Protein AF-A0A5B8VWM0-F1 (afdb_monomer_lite)

Radius of gyration: 17.55 Å; chains: 1; bounding box: 45×21×52 Å

Foldseek 3Di:
DVVLLVVLVVLVVVQVVCLPPPDNPPVSLVVSVCSLVVLVVVLVVVLCVLVVVCVVVVNPLVPPPLSVVLVVLSVVLSVLCNVQVVVLSVVVVVCVVPPVDRDDPVNVVSVVSSVVSSVSNVVSVVVNVD

Sequence (130 aa):
MAGITLADYFAHATLWRTLGQAEQPAALLNFMARFPRIAGIGAAVLICTGFGMMFLTHGVFGEQLWFRIKFGLVILLILNALVEGRRQSGKLHKLLAASGTFFTAEMEMIKSRLNRFHLVQLLLFLLIIF

Structure (mmCIF, N/CA/C/O backbone):
data_AF-A0A5B8VWM0-F1
#
_entry.id   AF-A0A5B8VWM0-F1
#
loop_
_atom_site.group_PDB
_atom_site.id
_atom_site.type_symbol
_atom_site.label_atom_id
_atom_site.label_alt_id
_atom_site.label_comp_id
_atom_site.label_asym_id
_atom_site.label_entity_id
_atom_site.label_seq_id
_atom_site.pdbx_PDB_ins_code
_atom_site.Cartn_x
_atom_site.Cartn_y
_atom_site.Cartn_z
_atom_site.occupancy
_atom_site.B_iso_or_equiv
_atom_site.auth_seq_id
_atom_site.auth_comp_id
_atom_site.auth_asym_id
_atom_site.auth_atom_id
_atom_site.pdbx_PDB_model_num
ATOM 1 N N . MET A 1 1 ? 6.991 -5.343 -1.344 1.00 71.06 1 MET A N 1
ATOM 2 C CA . MET A 1 1 ? 5.574 -4.928 -1.484 1.00 71.06 1 MET A CA 1
ATOM 3 C C . MET A 1 1 ? 4.617 -6.101 -1.307 1.00 71.06 1 MET A C 1
ATOM 5 O O . MET A 1 1 ? 3.857 -6.044 -0.357 1.00 71.06 1 MET A O 1
ATOM 9 N N . ALA A 1 2 ? 4.703 -7.184 -2.094 1.00 73.88 2 ALA A N 1
ATOM 10 C CA . ALA A 1 2 ? 3.792 -8.340 -1.974 1.00 73.88 2 ALA A CA 1
ATOM 11 C C . ALA A 1 2 ? 3.673 -8.930 -0.554 1.00 73.88 2 ALA A C 1
ATOM 13 O O . ALA A 1 2 ? 2.569 -9.110 -0.049 1.00 73.88 2 ALA A O 1
ATOM 14 N N . GLY A 1 3 ? 4.801 -9.147 0.134 1.00 76.12 3 GLY A N 1
ATOM 15 C CA . GLY A 1 3 ? 4.789 -9.651 1.515 1.00 76.12 3 GLY A CA 1
ATOM 16 C C . GLY A 1 3 ? 4.107 -8.713 2.521 1.00 76.12 3 GLY A C 1
ATOM 17 O O . GLY A 1 3 ? 3.469 -9.182 3.455 1.00 76.12 3 GLY A O 1
ATOM 18 N N . ILE A 1 4 ? 4.173 -7.394 2.302 1.00 80.31 4 ILE A N 1
ATOM 19 C CA . ILE A 1 4 ? 3.501 -6.402 3.161 1.00 80.31 4 ILE A CA 1
ATOM 20 C C . ILE A 1 4 ? 1.992 -6.450 2.926 1.00 80.31 4 ILE A C 1
ATOM 22 O O . ILE A 1 4 ? 1.235 -6.380 3.882 1.00 80.31 4 ILE A O 1
ATOM 26 N N . THR A 1 5 ? 1.556 -6.628 1.678 1.00 77.94 5 THR A N 1
ATOM 27 C CA . THR A 1 5 ? 0.137 -6.788 1.342 1.00 77.94 5 THR A CA 1
ATOM 28 C C . THR A 1 5 ? -0.465 -8.035 1.983 1.00 77.94 5 THR A C 1
ATOM 30 O O . THR A 1 5 ? 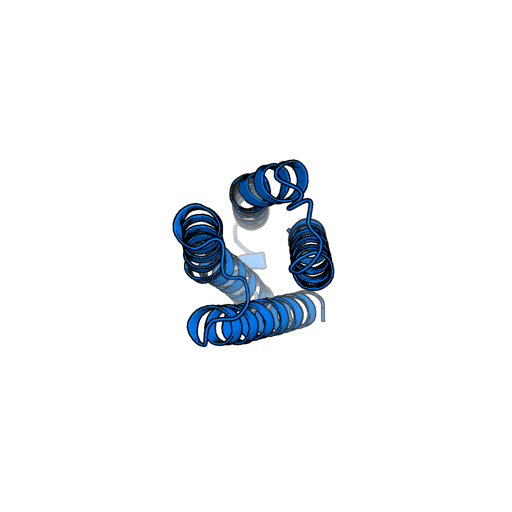-1.572 -7.991 2.505 1.00 77.94 5 THR A O 1
ATOM 33 N N . LEU A 1 6 ? 0.272 -9.150 1.973 1.00 77.25 6 LEU A N 1
ATOM 34 C CA . LEU A 1 6 ? -0.158 -10.375 2.646 1.00 77.25 6 LEU A CA 1
ATOM 35 C C . LEU A 1 6 ? -0.211 -10.186 4.166 1.00 77.25 6 LEU A C 1
ATOM 37 O O . LEU A 1 6 ? -1.192 -10.577 4.793 1.00 77.25 6 LEU A O 1
ATOM 41 N N . ALA A 1 7 ? 0.804 -9.552 4.758 1.00 79.88 7 ALA A N 1
ATOM 42 C CA . ALA A 1 7 ? 0.810 -9.247 6.187 1.00 79.88 7 ALA A CA 1
ATOM 43 C C . ALA A 1 7 ? -0.367 -8.340 6.592 1.00 79.88 7 ALA A C 1
ATOM 45 O O . ALA A 1 7 ? -1.012 -8.596 7.608 1.00 79.88 7 ALA A O 1
ATOM 46 N N . ASP A 1 8 ? -0.680 -7.329 5.777 1.00 78.25 8 ASP A N 1
ATOM 47 C CA . ASP A 1 8 ? -1.812 -6.420 5.982 1.00 78.25 8 ASP A CA 1
ATOM 48 C C . ASP A 1 8 ? -3.158 -7.158 5.887 1.00 78.25 8 ASP A C 1
ATOM 50 O O . ASP A 1 8 ? -4.019 -7.005 6.757 1.00 78.25 8 ASP A O 1
ATOM 54 N N . TYR A 1 9 ? -3.300 -8.067 4.915 1.00 79.75 9 TYR A N 1
ATOM 55 C CA . TYR A 1 9 ? -4.473 -8.934 4.788 1.00 79.75 9 TYR A CA 1
ATOM 56 C C . TYR A 1 9 ? -4.692 -9.795 6.035 1.00 79.75 9 TYR A C 1
ATOM 58 O O . TYR A 1 9 ? -5.792 -9.817 6.594 1.00 79.75 9 TYR A O 1
ATOM 66 N N . PHE A 1 10 ? -3.649 -10.493 6.497 1.00 81.38 10 PHE A N 1
ATOM 67 C CA . PHE A 1 10 ? -3.742 -11.349 7.678 1.00 81.38 10 PHE A CA 1
ATOM 68 C C . PHE A 1 10 ? -4.012 -10.544 8.949 1.00 81.38 10 PHE A C 1
ATOM 70 O O . PHE A 1 10 ? -4.812 -10.976 9.782 1.00 81.38 10 PHE A O 1
ATOM 77 N N . ALA A 1 11 ? -3.405 -9.365 9.095 1.00 80.62 11 ALA A N 1
ATOM 78 C CA . ALA A 1 11 ? -3.665 -8.483 10.225 1.00 80.62 11 ALA A CA 1
ATOM 79 C C . ALA A 1 11 ? -5.122 -8.003 10.240 1.00 80.62 11 ALA A C 1
ATOM 81 O O . ALA A 1 11 ? -5.773 -8.067 11.280 1.00 80.62 11 ALA A O 1
ATOM 82 N N . HIS A 1 12 ? -5.677 -7.624 9.085 1.00 76.50 12 HIS A N 1
ATOM 83 C CA . HIS A 1 12 ? -7.092 -7.281 8.967 1.00 76.50 12 HIS A CA 1
ATOM 84 C C . HIS A 1 12 ? -8.011 -8.476 9.236 1.00 76.50 12 HIS A C 1
ATOM 86 O O . HIS A 1 12 ? -8.979 -8.336 9.978 1.00 76.50 12 HIS A O 1
ATOM 92 N N . ALA A 1 13 ? -7.714 -9.662 8.701 1.00 79.94 13 ALA A N 1
ATOM 93 C CA . ALA A 1 13 ? -8.485 -10.874 8.982 1.00 79.94 13 ALA A CA 1
ATOM 94 C C . ALA A 1 13 ? -8.476 -11.234 10.479 1.00 79.94 13 ALA A C 1
ATOM 96 O O . ALA A 1 13 ? -9.500 -11.643 11.025 1.00 79.94 13 ALA A O 1
ATOM 97 N N . THR A 1 14 ? -7.335 -11.042 11.145 1.00 80.69 14 THR A N 1
ATOM 98 C CA . THR A 1 14 ? -7.170 -11.268 12.587 1.00 80.69 14 THR A CA 1
ATOM 99 C C . THR A 1 14 ? -7.962 -10.241 13.383 1.00 80.69 14 THR A C 1
ATOM 101 O O . THR A 1 14 ? -8.740 -10.622 14.253 1.00 80.69 14 THR A O 1
ATOM 104 N N . LEU A 1 15 ? -7.861 -8.963 13.010 1.00 78.56 15 LEU A N 1
ATOM 105 C CA . LEU A 1 15 ? -8.627 -7.876 13.608 1.00 78.56 15 LEU A CA 1
ATOM 106 C C . LEU A 1 15 ? -10.132 -8.166 13.566 1.00 78.56 15 LEU A C 1
ATOM 108 O O . LEU A 1 15 ? -10.798 -8.074 14.592 1.00 78.56 15 LEU A O 1
ATOM 112 N N . TRP A 1 16 ? -10.660 -8.584 12.411 1.00 75.25 16 TRP A N 1
ATOM 113 C CA . TRP A 1 16 ? -12.074 -8.941 12.254 1.00 75.25 16 TRP A CA 1
ATOM 114 C C . TRP A 1 16 ? -12.518 -10.117 13.125 1.00 75.25 16 TRP A C 1
ATOM 116 O O . TRP A 1 16 ? -13.681 -10.163 13.506 1.00 75.25 16 TRP A O 1
ATOM 126 N N . ARG A 1 17 ? -11.621 -11.057 13.446 1.00 76.88 17 ARG A N 1
ATOM 127 C CA . ARG A 1 17 ? -11.918 -12.177 14.354 1.00 76.88 17 ARG A CA 1
ATOM 128 C C . ARG A 1 17 ? -11.881 -11.762 15.824 1.00 76.88 17 ARG A C 1
ATOM 130 O O . ARG A 1 17 ? -12.647 -12.296 16.614 1.00 76.88 17 ARG A O 1
ATOM 137 N N . THR A 1 18 ? -11.006 -10.824 16.181 1.00 73.94 18 THR A N 1
ATOM 138 C CA . THR A 1 18 ? -10.874 -10.300 17.552 1.00 73.94 18 THR A CA 1
ATOM 139 C C . THR A 1 18 ? -11.880 -9.191 17.878 1.00 73.94 18 THR A C 1
ATOM 141 O O . THR A 1 18 ? -12.114 -8.890 19.045 1.00 73.94 18 THR A O 1
ATOM 144 N N . LEU A 1 19 ? -12.494 -8.585 16.856 1.00 67.88 19 LEU A N 1
ATOM 145 C CA . LEU A 1 19 ? -13.548 -7.578 16.982 1.00 67.88 19 LEU A CA 1
ATOM 146 C C . LEU A 1 19 ? -14.821 -8.208 17.571 1.00 67.88 19 LEU A C 1
ATOM 148 O O . LEU A 1 19 ? -15.635 -8.779 16.852 1.00 67.88 19 LEU A O 1
ATOM 152 N N . GLY A 1 20 ? -14.961 -8.128 18.895 1.00 61.75 20 GLY A N 1
ATOM 153 C CA . GLY A 1 20 ? -16.045 -8.755 19.661 1.00 61.75 20 GLY A CA 1
ATOM 154 C C . GLY A 1 20 ? -15.585 -9.391 20.977 1.00 61.75 20 GLY A C 1
ATOM 155 O O . GLY A 1 20 ? -16.417 -9.704 21.822 1.00 61.75 20 GLY A O 1
ATOM 156 N N . GLN A 1 21 ? -14.274 -9.546 21.181 1.00 64.69 21 GLN A N 1
ATOM 157 C CA . GLN A 1 21 ? -13.694 -9.914 22.474 1.00 64.69 21 GLN A CA 1
ATOM 158 C C . GLN A 1 21 ? -13.382 -8.644 23.287 1.00 64.69 21 GLN A C 1
ATOM 160 O O . GLN A 1 21 ? -13.062 -7.603 22.716 1.00 64.69 21 GLN A O 1
ATOM 165 N N . ALA A 1 22 ? -13.519 -8.718 24.617 1.00 54.00 22 ALA A N 1
ATOM 166 C CA . ALA A 1 22 ? -13.454 -7.563 25.525 1.00 54.00 22 ALA A CA 1
ATOM 167 C C . ALA A 1 22 ? -12.124 -6.785 25.466 1.00 54.00 22 ALA A C 1
ATOM 169 O O . ALA A 1 22 ? -12.089 -5.595 25.772 1.00 54.00 22 ALA A O 1
ATOM 170 N N . GLU A 1 23 ? -11.045 -7.427 25.019 1.00 57.84 23 GLU A N 1
ATOM 171 C CA . GLU A 1 23 ? -9.757 -6.785 24.791 1.00 57.84 23 GLU A CA 1
ATOM 172 C C . GLU A 1 23 ? -9.584 -6.473 23.304 1.00 57.84 23 GLU A C 1
ATOM 174 O O . GLU A 1 23 ? -9.187 -7.320 22.505 1.00 57.84 23 GLU A O 1
ATOM 179 N N . GLN A 1 24 ? -9.865 -5.227 22.915 1.00 63.50 24 GLN A N 1
ATOM 180 C CA . GLN A 1 24 ? -9.380 -4.723 21.633 1.00 63.50 24 GLN A CA 1
ATOM 181 C C . GLN A 1 24 ? -7.843 -4.728 21.662 1.00 63.50 24 GLN A C 1
ATOM 183 O O . GLN A 1 24 ? -7.257 -4.036 22.501 1.00 63.50 24 GLN A O 1
ATOM 188 N N . PRO A 1 25 ? -7.150 -5.423 20.744 1.00 66.62 25 PRO A N 1
ATOM 189 C CA . PRO A 1 25 ? -5.697 -5.418 20.735 1.00 66.62 25 PRO A CA 1
ATOM 190 C C . PRO A 1 25 ? -5.194 -4.087 20.160 1.00 66.62 25 PRO A C 1
ATOM 192 O O . PRO A 1 25 ? -4.871 -3.975 18.978 1.00 66.62 25 PRO A O 1
ATOM 195 N N . ALA A 1 26 ? -5.089 -3.058 21.005 1.00 71.00 26 ALA A N 1
ATOM 196 C CA . ALA A 1 26 ? -4.499 -1.761 20.656 1.00 71.00 26 ALA A CA 1
ATOM 197 C C . ALA A 1 26 ? -3.092 -1.915 20.040 1.00 71.00 26 ALA A C 1
ATOM 199 O O . ALA A 1 26 ? -2.692 -1.150 19.160 1.00 71.00 26 ALA A O 1
ATOM 200 N N . ALA A 1 27 ? -2.360 -2.958 20.445 1.00 74.69 27 ALA A N 1
ATOM 201 C CA . ALA A 1 27 ? -1.085 -3.349 19.853 1.00 74.69 27 ALA A CA 1
ATOM 202 C C . ALA A 1 27 ? -1.203 -3.742 18.365 1.00 74.69 27 ALA A C 1
ATOM 204 O O . ALA A 1 27 ? -0.370 -3.322 17.562 1.00 74.69 27 ALA A O 1
ATOM 205 N N . LEU A 1 28 ? -2.247 -4.486 17.978 1.00 76.88 28 LEU A N 1
ATOM 206 C CA . LEU A 1 28 ? -2.491 -4.887 16.588 1.00 76.88 28 LEU A CA 1
ATOM 207 C C . LEU A 1 28 ? -2.821 -3.667 15.720 1.00 76.88 28 LEU A C 1
ATOM 209 O O . LEU A 1 28 ? -2.267 -3.518 14.635 1.00 76.88 28 LEU A O 1
ATOM 213 N N . LEU A 1 29 ? -3.641 -2.742 16.225 1.00 74.19 29 LEU A N 1
ATOM 214 C CA . LEU A 1 29 ? -3.970 -1.497 15.521 1.00 74.19 29 LEU A CA 1
ATOM 215 C C . LEU A 1 29 ? -2.746 -0.603 15.302 1.00 74.19 29 LEU A C 1
ATOM 217 O O . LEU A 1 29 ? -2.511 -0.127 14.189 1.00 74.19 29 LEU A O 1
ATOM 221 N N . ASN A 1 30 ? -1.921 -0.435 16.338 1.00 76.56 30 ASN A N 1
ATOM 222 C CA . ASN A 1 30 ? -0.668 0.312 16.244 1.00 76.56 30 ASN A CA 1
ATOM 223 C C . ASN A 1 30 ? 0.331 -0.334 15.277 1.00 76.56 30 ASN A C 1
ATOM 225 O O . ASN A 1 30 ? 1.084 0.371 14.600 1.00 76.56 30 ASN A O 1
ATOM 229 N N . PHE A 1 31 ? 0.348 -1.665 15.198 1.00 78.75 31 PHE A N 1
ATOM 230 C CA . PHE A 1 31 ? 1.164 -2.392 14.234 1.00 78.75 31 PHE A CA 1
ATOM 231 C C . PHE A 1 31 ? 0.677 -2.154 12.797 1.00 78.75 31 PHE A C 1
ATOM 233 O O . PHE A 1 31 ? 1.466 -1.760 11.936 1.00 78.75 31 PHE A O 1
ATOM 240 N N . MET A 1 32 ? -0.631 -2.270 12.558 1.00 76.94 32 MET A N 1
ATOM 241 C CA . MET A 1 32 ? -1.246 -2.042 11.246 1.00 76.94 32 MET A CA 1
ATOM 242 C C . MET A 1 32 ? -1.065 -0.604 10.745 1.00 76.94 32 MET A C 1
ATOM 244 O O . MET A 1 32 ? -0.840 -0.382 9.557 1.00 76.94 32 MET A O 1
ATOM 248 N N . ALA A 1 33 ? -1.048 0.386 11.644 1.00 77.00 33 ALA A N 1
ATOM 249 C CA . ALA A 1 33 ? -0.783 1.783 11.295 1.00 77.00 33 ALA A CA 1
ATOM 250 C C . ALA A 1 33 ? 0.604 2.013 10.653 1.00 77.00 33 ALA A C 1
ATOM 252 O O . ALA A 1 33 ? 0.823 3.030 9.987 1.00 77.00 33 ALA A O 1
ATOM 253 N N . ARG A 1 34 ? 1.553 1.080 10.822 1.00 80.88 34 ARG A N 1
ATOM 254 C CA . ARG A 1 34 ? 2.896 1.161 10.225 1.00 80.88 34 ARG A CA 1
ATOM 255 C C . ARG A 1 34 ? 2.950 0.607 8.801 1.00 80.88 34 ARG A C 1
ATOM 257 O O . ARG A 1 34 ? 3.808 1.047 8.032 1.00 80.88 34 ARG A O 1
ATOM 264 N N . PHE A 1 35 ? 2.039 -0.286 8.410 1.00 79.06 35 PHE A N 1
ATOM 265 C CA . PHE A 1 35 ? 2.058 -0.919 7.087 1.00 79.06 35 PHE A CA 1
ATOM 266 C C . PHE A 1 35 ? 2.019 0.062 5.911 1.00 79.06 35 PHE A C 1
ATOM 268 O O . PHE A 1 35 ? 2.835 -0.112 5.005 1.00 79.06 35 PHE A O 1
ATOM 275 N N . PRO A 1 36 ? 1.224 1.152 5.921 1.00 77.75 36 PRO A N 1
ATOM 276 C CA . PRO A 1 36 ? 1.248 2.128 4.833 1.00 77.75 36 PRO A CA 1
ATOM 277 C C . PRO A 1 36 ? 2.611 2.808 4.648 1.00 77.75 36 PRO A C 1
ATOM 279 O O . PRO A 1 36 ? 2.973 3.168 3.528 1.00 77.75 36 PRO A O 1
ATOM 282 N N . ARG A 1 37 ? 3.384 2.998 5.729 1.00 79.94 37 ARG A N 1
ATOM 283 C CA . ARG A 1 37 ? 4.735 3.581 5.644 1.00 79.94 37 ARG A CA 1
ATOM 284 C C . ARG A 1 37 ? 5.713 2.595 5.017 1.00 79.94 37 ARG A C 1
ATOM 286 O O . ARG A 1 37 ? 6.432 2.964 4.095 1.00 79.94 37 ARG A O 1
ATOM 293 N N . ILE A 1 38 ? 5.702 1.343 5.474 1.00 82.31 38 ILE A N 1
ATOM 294 C CA . ILE A 1 38 ? 6.590 0.293 4.954 1.00 82.31 38 ILE A CA 1
ATOM 295 C C . ILE A 1 38 ? 6.244 -0.020 3.488 1.00 82.31 38 ILE A C 1
ATOM 297 O O . ILE A 1 38 ? 7.139 -0.145 2.653 1.00 82.31 38 ILE A O 1
ATOM 301 N N . ALA A 1 39 ? 4.953 -0.070 3.143 1.00 80.38 39 ALA A N 1
ATOM 302 C CA . ALA A 1 39 ? 4.489 -0.210 1.765 1.00 80.38 39 ALA A CA 1
ATOM 303 C C . ALA A 1 39 ? 4.973 0.954 0.886 1.00 80.38 39 ALA A C 1
ATOM 305 O O . ALA A 1 39 ? 5.490 0.720 -0.201 1.00 80.38 39 ALA A O 1
ATOM 306 N N . GLY A 1 40 ? 4.897 2.197 1.375 1.00 81.88 40 GLY A N 1
ATOM 307 C CA . GLY A 1 40 ? 5.422 3.369 0.667 1.00 81.88 40 GLY A CA 1
ATOM 308 C C . GLY A 1 40 ? 6.926 3.287 0.383 1.00 81.88 40 GLY A C 1
ATOM 309 O O . GLY A 1 40 ? 7.353 3.583 -0.729 1.00 81.88 40 GLY A O 1
ATOM 310 N N . ILE A 1 41 ? 7.725 2.814 1.346 1.00 85.00 41 ILE A N 1
ATOM 311 C CA . ILE A 1 41 ? 9.166 2.584 1.142 1.00 85.00 41 ILE A CA 1
ATOM 312 C C . ILE A 1 41 ? 9.384 1.502 0.078 1.00 85.00 41 ILE A C 1
ATOM 314 O O . ILE A 1 41 ? 10.152 1.700 -0.858 1.00 85.00 41 ILE A O 1
ATOM 318 N N . GLY A 1 42 ? 8.667 0.379 0.173 1.00 83.50 42 GLY A N 1
ATOM 319 C CA . GLY A 1 42 ? 8.754 -0.691 -0.820 1.00 83.50 42 GLY A CA 1
ATOM 320 C C . GLY A 1 42 ? 8.339 -0.248 -2.228 1.00 83.50 42 GLY A C 1
ATOM 321 O O . GLY A 1 42 ? 8.922 -0.709 -3.205 1.00 83.50 42 GLY A O 1
ATOM 322 N N . ALA A 1 43 ? 7.362 0.653 -2.335 1.00 84.88 43 ALA A N 1
ATOM 323 C CA . ALA A 1 43 ? 6.951 1.272 -3.590 1.00 84.88 43 ALA A CA 1
ATOM 324 C C . ALA A 1 43 ? 8.053 2.169 -4.173 1.00 84.88 43 ALA A C 1
ATOM 326 O O . ALA A 1 43 ? 8.380 2.038 -5.349 1.00 84.88 43 ALA A O 1
ATOM 327 N N . ALA A 1 44 ? 8.660 3.030 -3.351 1.00 85.62 44 ALA A N 1
ATOM 328 C CA . ALA A 1 44 ? 9.757 3.898 -3.776 1.00 85.62 44 ALA A CA 1
ATOM 329 C C . ALA A 1 44 ? 10.963 3.086 -4.266 1.00 85.62 44 ALA A C 1
ATOM 331 O O . ALA A 1 44 ? 11.492 3.365 -5.338 1.00 85.62 44 ALA A O 1
ATOM 332 N N . VAL A 1 45 ? 11.344 2.035 -3.531 1.00 89.31 45 VAL A N 1
ATOM 333 C CA . VAL A 1 45 ? 12.423 1.125 -3.941 1.00 89.31 45 VAL A CA 1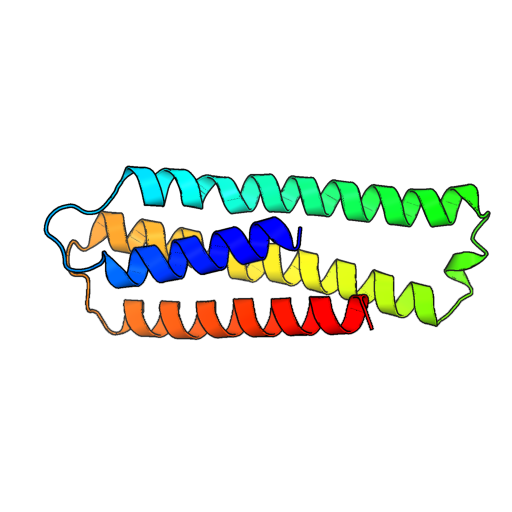
ATOM 334 C C . VAL A 1 45 ? 12.105 0.483 -5.291 1.00 89.31 45 VAL A C 1
ATOM 336 O O . VAL A 1 45 ? 12.940 0.547 -6.183 1.00 89.31 45 VAL A O 1
ATOM 339 N N . LEU A 1 46 ? 10.895 -0.058 -5.486 1.00 86.56 46 LEU A N 1
ATOM 340 C CA . LEU A 1 46 ? 10.493 -0.668 -6.763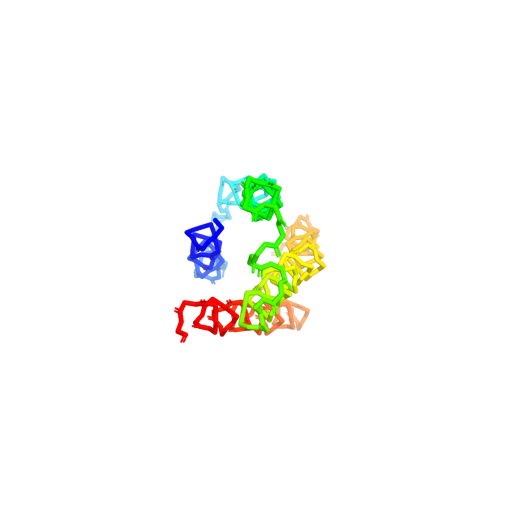 1.00 86.56 46 LEU A CA 1
ATOM 341 C C . LEU A 1 46 ? 10.565 0.308 -7.941 1.00 86.56 46 LEU A C 1
ATOM 343 O O . LEU A 1 46 ? 11.058 -0.059 -9.008 1.00 86.56 46 LEU A O 1
ATOM 347 N N . ILE A 1 47 ? 10.088 1.540 -7.749 1.00 86.69 47 ILE A N 1
ATOM 348 C CA . ILE A 1 47 ? 10.163 2.588 -8.769 1.00 86.69 47 ILE A CA 1
ATOM 349 C C . ILE A 1 47 ? 11.631 2.876 -9.095 1.00 86.69 47 ILE A C 1
ATOM 351 O O . ILE A 1 47 ? 12.014 2.807 -10.262 1.00 86.69 47 ILE A O 1
ATOM 355 N N . CYS A 1 48 ? 12.468 3.120 -8.083 1.00 88.38 48 CYS A N 1
ATOM 356 C CA . CYS A 1 48 ? 13.894 3.381 -8.272 1.00 88.38 48 CYS A CA 1
ATOM 357 C C . CYS A 1 48 ? 14.605 2.227 -8.987 1.00 88.38 48 CYS A C 1
ATOM 359 O O . CYS A 1 48 ? 15.418 2.472 -9.873 1.00 88.38 48 CYS A O 1
ATOM 361 N N . THR A 1 49 ? 14.287 0.972 -8.658 1.00 86.56 49 THR A N 1
ATOM 362 C CA . THR A 1 49 ? 14.874 -0.192 -9.330 1.00 86.56 49 THR A CA 1
ATOM 363 C C . THR A 1 49 ? 14.444 -0.277 -10.796 1.00 86.56 49 THR A C 1
ATOM 365 O O . THR A 1 49 ? 15.283 -0.532 -11.657 1.00 86.56 49 THR A O 1
ATOM 368 N N . GLY A 1 50 ? 13.170 -0.026 -11.116 1.00 82.31 50 GLY A N 1
ATOM 369 C CA . GLY A 1 50 ? 12.704 -0.042 -12.506 1.00 82.31 50 GLY A CA 1
ATOM 370 C C . GLY A 1 50 ? 13.281 1.092 -13.355 1.00 82.31 50 GLY A C 1
ATOM 371 O O . GLY A 1 50 ? 13.739 0.844 -14.470 1.00 82.31 50 GLY A O 1
ATOM 372 N N . PHE A 1 51 ? 13.357 2.309 -12.806 1.00 83.88 51 PHE A N 1
ATOM 373 C CA . PHE A 1 51 ? 14.053 3.426 -13.454 1.00 83.88 51 PHE A CA 1
ATOM 374 C C . PHE A 1 51 ? 15.554 3.156 -13.605 1.00 83.88 51 PHE A C 1
ATOM 376 O O . PHE A 1 51 ? 16.118 3.416 -14.664 1.00 83.88 51 PHE A O 1
ATOM 383 N N . GLY A 1 52 ? 16.197 2.585 -12.582 1.00 84.06 52 GLY A N 1
ATOM 384 C CA . GLY A 1 52 ? 17.607 2.202 -12.625 1.00 84.06 52 GLY A CA 1
ATOM 385 C C . GLY A 1 52 ? 17.898 1.182 -13.725 1.00 84.06 52 GLY A C 1
ATOM 386 O O . GLY A 1 52 ? 18.851 1.356 -14.479 1.00 84.06 52 GLY A O 1
ATOM 387 N N . MET A 1 53 ? 17.039 0.171 -13.891 1.00 81.75 53 MET A N 1
ATOM 388 C CA . MET A 1 53 ? 17.151 -0.781 -15.001 1.00 81.75 53 MET A CA 1
ATOM 389 C C . MET A 1 53 ? 17.010 -0.101 -16.367 1.00 81.75 53 MET A C 1
ATOM 391 O O . MET A 1 53 ? 17.808 -0.382 -17.260 1.00 81.75 53 MET A O 1
ATOM 395 N N . MET A 1 54 ? 16.056 0.821 -16.541 1.00 79.50 54 MET A N 1
ATOM 396 C CA . MET A 1 54 ? 15.917 1.589 -17.788 1.00 79.50 54 MET A CA 1
ATOM 397 C C . MET A 1 54 ? 17.150 2.452 -18.082 1.00 79.50 54 MET A C 1
ATOM 399 O O . MET A 1 54 ? 17.590 2.514 -19.228 1.00 79.50 54 MET A O 1
ATOM 403 N N . PHE A 1 55 ? 17.722 3.082 -17.055 1.00 81.81 55 PHE A N 1
ATOM 404 C CA . PHE A 1 55 ? 18.900 3.934 -17.188 1.00 81.81 55 PHE A CA 1
ATOM 405 C C . PHE A 1 55 ? 20.154 3.130 -17.559 1.00 81.81 55 PHE A C 1
ATOM 407 O O . PHE A 1 55 ? 20.833 3.459 -18.528 1.00 81.81 55 PHE A O 1
ATOM 414 N N . LEU A 1 56 ? 20.428 2.029 -16.847 1.00 82.94 56 LEU A N 1
ATOM 415 C CA . LEU A 1 56 ? 21.604 1.180 -17.085 1.00 82.94 56 LEU A CA 1
ATOM 416 C C . LEU A 1 56 ? 21.586 0.509 -18.463 1.00 82.94 56 LEU A C 1
ATOM 418 O O . LEU A 1 56 ? 22.629 0.268 -19.065 1.00 82.94 56 LEU A O 1
ATOM 422 N N . THR A 1 57 ? 20.396 0.222 -18.981 1.00 80.12 57 THR A N 1
ATOM 423 C CA . THR A 1 57 ? 20.219 -0.465 -20.266 1.00 80.12 57 THR A CA 1
ATOM 424 C C . THR A 1 57 ? 20.040 0.502 -21.431 1.00 80.12 57 THR A C 1
ATOM 426 O O . THR A 1 57 ? 19.649 0.076 -22.512 1.00 80.12 57 THR A O 1
ATOM 429 N N . HIS A 1 58 ? 20.320 1.797 -21.228 1.00 73.94 58 HIS A N 1
ATOM 430 C CA . HIS A 1 58 ? 20.190 2.846 -22.245 1.00 73.94 58 HIS A CA 1
ATOM 431 C C . HIS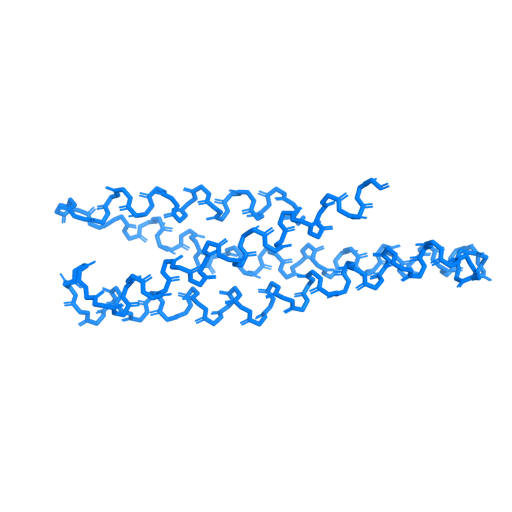 A 1 58 ? 18.796 2.884 -22.900 1.00 73.94 58 HIS A C 1
ATOM 433 O O . HIS A 1 58 ? 18.652 3.208 -24.075 1.00 73.94 58 HIS A O 1
ATOM 439 N N . GLY A 1 59 ? 17.750 2.527 -22.148 1.00 66.62 59 GLY A N 1
ATOM 440 C CA . GLY A 1 59 ? 16.374 2.521 -22.640 1.00 66.62 59 GLY A CA 1
ATOM 441 C C . GLY A 1 59 ? 15.988 1.319 -23.508 1.00 66.62 59 GLY A C 1
ATOM 442 O O . GLY A 1 59 ? 14.842 1.269 -23.948 1.00 66.62 59 GLY A O 1
ATOM 443 N N . VAL A 1 60 ? 16.855 0.314 -23.692 1.00 68.44 60 VAL A N 1
ATOM 444 C CA . VAL A 1 60 ? 16.544 -0.900 -24.481 1.00 68.44 60 VAL A CA 1
ATOM 445 C C . VAL A 1 60 ? 15.322 -1.644 -23.929 1.00 68.44 60 VAL A C 1
ATOM 447 O O . VAL A 1 60 ? 14.487 -2.129 -24.689 1.00 68.44 60 VAL A O 1
ATOM 450 N N . PHE A 1 61 ? 15.145 -1.677 -22.605 1.00 63.84 61 PHE A N 1
ATOM 451 C CA . PHE A 1 61 ? 13.919 -2.211 -21.998 1.00 63.84 61 PHE A CA 1
ATOM 452 C C . PHE A 1 61 ? 12.718 -1.257 -22.099 1.00 63.84 61 PHE A C 1
ATOM 454 O O . PHE A 1 61 ? 11.581 -1.702 -21.999 1.00 63.84 61 PHE A O 1
ATOM 461 N N . GLY A 1 62 ? 12.929 0.041 -22.329 1.00 61.91 62 GLY A N 1
ATOM 462 C CA . GLY A 1 62 ? 11.855 1.017 -22.541 1.00 61.91 62 GLY A CA 1
ATOM 463 C C . GLY A 1 62 ? 11.141 0.876 -23.890 1.00 61.91 62 GLY A C 1
ATOM 464 O O . GLY A 1 62 ? 9.958 1.205 -23.979 1.00 61.91 62 GLY A O 1
ATOM 465 N N . GLU A 1 63 ? 11.830 0.346 -24.902 1.00 69.75 63 GLU A N 1
ATOM 466 C CA . GLU A 1 63 ? 11.278 -0.015 -26.219 1.00 69.75 63 GLU A CA 1
ATOM 467 C C . GLU A 1 63 ? 10.389 -1.270 -26.154 1.00 69.75 63 GLU A C 1
ATOM 469 O O . GLU A 1 63 ? 9.442 -1.426 -26.925 1.00 69.75 63 GLU A O 1
ATOM 474 N N . GLN A 1 64 ? 10.643 -2.166 -25.194 1.00 78.31 64 GLN A N 1
ATOM 475 C CA . GLN A 1 64 ? 9.891 -3.410 -25.064 1.00 78.31 64 GLN A CA 1
ATOM 476 C C . GLN A 1 64 ? 8.498 -3.145 -24.480 1.00 78.31 64 GLN A C 1
ATOM 478 O O . GLN A 1 64 ? 8.337 -2.811 -23.301 1.00 78.31 64 GLN A O 1
ATOM 483 N N . LEU A 1 65 ? 7.466 -3.363 -25.301 1.00 79.88 65 LEU A N 1
ATOM 484 C CA . LEU A 1 65 ? 6.061 -3.174 -24.922 1.00 79.88 65 LEU A CA 1
ATOM 485 C C . LEU A 1 65 ? 5.696 -3.937 -23.634 1.00 79.88 65 LEU A C 1
ATOM 487 O O . LEU A 1 65 ? 4.992 -3.406 -22.776 1.00 79.88 65 LEU A O 1
ATOM 491 N N . TRP A 1 66 ? 6.235 -5.147 -23.458 1.00 81.56 66 TRP A N 1
ATOM 492 C CA . TRP A 1 66 ? 6.032 -5.969 -22.262 1.00 81.56 66 TRP A CA 1
ATOM 493 C C . TRP A 1 66 ? 6.520 -5.285 -20.978 1.00 81.56 66 TRP A C 1
ATOM 495 O O . TRP A 1 66 ? 5.797 -5.254 -19.980 1.00 81.56 66 TRP A O 1
ATOM 505 N N . PHE A 1 67 ? 7.707 -4.672 -21.005 1.00 81.19 67 PHE A N 1
ATOM 506 C CA . PHE A 1 67 ? 8.262 -3.982 -19.841 1.00 81.19 67 PHE A CA 1
ATOM 507 C C . PHE A 1 67 ? 7.440 -2.738 -19.495 1.00 81.19 67 PHE A C 1
ATOM 509 O O . PHE A 1 67 ? 7.127 -2.515 -18.328 1.00 81.19 67 PHE A O 1
ATOM 516 N N . ARG A 1 68 ? 7.012 -1.964 -20.503 1.00 83.38 68 ARG A N 1
ATOM 517 C CA . ARG A 1 68 ? 6.129 -0.801 -20.308 1.00 83.38 68 ARG A CA 1
ATOM 518 C C . ARG A 1 68 ? 4.807 -1.182 -19.648 1.00 83.38 68 ARG A C 1
ATOM 520 O O . ARG A 1 68 ? 4.388 -0.508 -18.709 1.00 83.38 68 ARG A O 1
ATOM 527 N N . ILE A 1 69 ? 4.179 -2.269 -20.102 1.00 86.12 69 ILE A N 1
ATOM 528 C CA . ILE A 1 69 ? 2.930 -2.770 -19.516 1.00 86.12 69 ILE A CA 1
ATOM 529 C C . ILE A 1 69 ? 3.163 -3.182 -18.061 1.00 86.12 69 ILE A C 1
ATOM 531 O O . ILE A 1 69 ? 2.454 -2.706 -17.175 1.00 86.12 69 ILE A O 1
ATOM 535 N N . LYS A 1 70 ? 4.186 -4.000 -17.781 1.00 83.62 70 LYS A N 1
ATOM 536 C CA . LYS A 1 70 ? 4.482 -4.450 -16.411 1.00 83.62 70 LYS A CA 1
ATOM 537 C C . LYS A 1 70 ? 4.829 -3.299 -15.478 1.00 83.62 70 LYS A C 1
ATOM 539 O O . LYS A 1 70 ? 4.338 -3.255 -14.351 1.00 83.62 70 LYS A O 1
ATOM 544 N N . PHE A 1 71 ? 5.610 -2.332 -15.946 1.00 84.31 71 PHE A N 1
ATOM 545 C CA . PHE A 1 71 ? 5.946 -1.153 -15.157 1.00 84.31 71 PHE A CA 1
ATOM 546 C C . PHE A 1 71 ? 4.715 -0.269 -14.900 1.00 84.31 71 PHE A C 1
ATOM 548 O O . PHE A 1 71 ? 4.505 0.181 -13.775 1.00 84.31 71 PHE A O 1
ATOM 555 N N . GLY A 1 72 ? 3.839 -0.101 -15.896 1.00 86.75 72 GLY A N 1
ATOM 556 C CA . GLY A 1 72 ? 2.545 0.566 -15.729 1.00 86.75 72 GLY A CA 1
ATOM 557 C C . GLY A 1 72 ? 1.647 -0.122 -14.694 1.00 86.75 72 GLY A C 1
ATOM 558 O O . GLY A 1 72 ? 1.052 0.550 -13.853 1.00 86.75 72 GLY A O 1
ATOM 559 N N . LEU A 1 73 ? 1.607 -1.459 -14.684 1.00 86.00 73 LEU A N 1
ATOM 560 C CA . LEU A 1 73 ? 0.879 -2.242 -13.677 1.00 86.00 73 LEU A CA 1
ATOM 561 C C . LEU A 1 73 ? 1.459 -2.063 -12.270 1.00 86.00 73 LEU A C 1
ATOM 563 O O . LEU A 1 73 ? 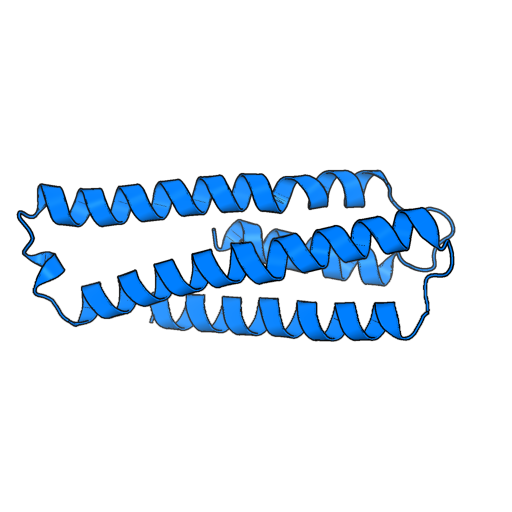0.699 -1.941 -11.311 1.00 86.00 73 LEU A O 1
ATOM 567 N N . VAL A 1 74 ? 2.786 -1.990 -12.132 1.00 85.19 74 VAL A N 1
ATOM 568 C CA . VAL A 1 74 ? 3.442 -1.680 -10.850 1.00 85.19 74 VAL A CA 1
ATOM 569 C C . VAL A 1 74 ? 3.052 -0.282 -10.365 1.00 85.19 74 VAL A C 1
ATOM 571 O O . VAL A 1 74 ? 2.719 -0.118 -9.191 1.00 85.19 74 VAL A O 1
ATOM 574 N N . ILE A 1 75 ? 3.030 0.719 -11.251 1.00 86.81 75 ILE A N 1
ATOM 575 C CA . ILE A 1 75 ? 2.585 2.076 -10.902 1.00 86.81 75 ILE A CA 1
ATOM 576 C C . ILE A 1 75 ? 1.116 2.069 -10.464 1.00 86.81 75 ILE A C 1
ATOM 578 O O . ILE A 1 75 ? 0.794 2.632 -9.418 1.00 86.81 75 ILE A O 1
ATOM 582 N N . LEU A 1 76 ? 0.230 1.394 -11.204 1.00 86.19 76 LEU A N 1
ATOM 583 C CA . LEU A 1 76 ? -1.181 1.242 -10.828 1.00 86.19 76 LEU A CA 1
ATOM 584 C C . LEU A 1 76 ? -1.345 0.563 -9.466 1.00 86.19 76 LEU A C 1
ATOM 586 O O . LEU A 1 76 ? -2.154 1.006 -8.653 1.00 86.19 76 LEU A O 1
ATOM 590 N N . LEU A 1 77 ? -0.547 -0.467 -9.182 1.00 83.94 77 LEU A N 1
ATOM 591 C CA . LEU A 1 77 ? -0.536 -1.154 -7.892 1.00 83.94 77 LEU A CA 1
ATOM 592 C C . LEU A 1 77 ? -0.158 -0.196 -6.757 1.00 83.94 77 LEU A C 1
ATOM 594 O O . LEU A 1 77 ? -0.816 -0.181 -5.716 1.00 83.94 77 LEU A O 1
ATOM 598 N N . ILE A 1 78 ? 0.868 0.631 -6.963 1.00 83.19 78 ILE A N 1
ATOM 599 C CA . ILE A 1 78 ? 1.310 1.634 -5.989 1.00 83.19 78 ILE A CA 1
ATOM 600 C C . ILE A 1 78 ? 0.229 2.698 -5.770 1.00 83.19 78 ILE A C 1
ATOM 602 O O . ILE A 1 78 ? -0.078 3.028 -4.624 1.00 83.19 78 ILE A O 1
ATOM 606 N N . LEU A 1 79 ? -0.378 3.209 -6.845 1.00 83.81 79 LEU A N 1
ATOM 607 C CA . LEU A 1 79 ? -1.454 4.199 -6.764 1.00 83.81 79 LEU A CA 1
ATOM 608 C C . LEU A 1 79 ? -2.661 3.652 -6.001 1.00 83.81 79 LEU A C 1
ATOM 610 O O . LEU A 1 79 ? -3.138 4.300 -5.070 1.00 83.81 79 LEU A O 1
ATOM 614 N N . ASN A 1 80 ? -3.099 2.436 -6.329 1.00 82.25 80 ASN A N 1
ATOM 615 C CA . ASN A 1 80 ? -4.193 1.766 -5.634 1.00 82.25 80 ASN A CA 1
ATOM 616 C C . ASN A 1 80 ? -3.880 1.607 -4.134 1.00 82.25 80 ASN A C 1
ATOM 618 O O . ASN A 1 80 ? -4.693 1.954 -3.278 1.00 82.25 80 ASN A O 1
ATOM 622 N N . ALA A 1 81 ? -2.662 1.169 -3.791 1.00 76.44 81 ALA A N 1
ATOM 623 C CA . ALA A 1 81 ? -2.224 1.024 -2.400 1.00 76.44 81 ALA A CA 1
ATOM 624 C C . ALA A 1 81 ? -2.209 2.353 -1.621 1.00 76.44 81 ALA A C 1
ATOM 626 O O . ALA A 1 81 ? -2.578 2.392 -0.444 1.00 76.44 81 ALA A O 1
ATOM 627 N N . LEU A 1 82 ? -1.812 3.453 -2.264 1.00 75.88 82 LEU A N 1
ATOM 628 C CA . LEU A 1 82 ? -1.773 4.775 -1.639 1.00 75.88 82 LEU A CA 1
ATOM 629 C C . LEU A 1 82 ? -3.165 5.393 -1.466 1.00 75.88 82 LEU A C 1
ATOM 631 O O . LEU A 1 82 ? -3.407 6.034 -0.441 1.00 75.88 82 LEU A O 1
ATOM 635 N N . VAL A 1 83 ? -4.064 5.212 -2.437 1.00 76.69 83 VAL A N 1
ATOM 636 C CA . VAL A 1 83 ? -5.406 5.814 -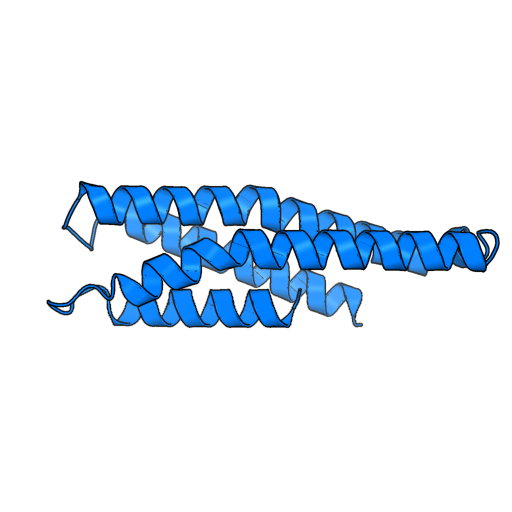2.438 1.00 76.69 83 VAL A CA 1
ATOM 637 C C . VAL A 1 83 ? -6.371 5.020 -1.562 1.00 76.69 83 VAL A C 1
ATOM 639 O O . VAL A 1 83 ? -6.954 5.576 -0.627 1.00 76.69 83 VAL A O 1
ATOM 642 N N . GLU A 1 84 ? -6.537 3.725 -1.827 1.00 70.56 84 GLU A N 1
ATOM 643 C CA . GLU A 1 84 ? -7.503 2.893 -1.114 1.00 70.56 84 GLU A CA 1
ATOM 644 C C . GLU A 1 84 ? -6.989 2.513 0.281 1.00 70.56 84 GLU A C 1
ATOM 646 O O . GLU A 1 84 ? -7.715 2.676 1.266 1.00 70.56 84 GLU A O 1
ATOM 651 N N . GLY A 1 85 ? -5.730 2.069 0.380 1.00 66.94 85 GLY A N 1
ATOM 652 C CA . GLY A 1 85 ? -5.145 1.554 1.621 1.00 66.94 85 GLY A CA 1
ATOM 653 C C . GLY A 1 85 ? -5.100 2.605 2.731 1.00 66.94 85 GLY A C 1
ATOM 654 O O . GLY A 1 85 ? -5.683 2.421 3.800 1.00 66.94 85 GLY A O 1
ATOM 655 N N . ARG A 1 86 ? -4.508 3.781 2.466 1.00 69.75 86 ARG A N 1
ATOM 656 C CA . ARG A 1 86 ? -4.450 4.866 3.471 1.00 69.75 86 ARG A CA 1
ATOM 657 C C . ARG A 1 86 ? -5.834 5.346 3.893 1.00 69.75 86 ARG A C 1
ATOM 659 O O . ARG A 1 86 ? -6.059 5.615 5.075 1.00 69.75 86 ARG A O 1
ATOM 666 N N . ARG A 1 87 ? -6.760 5.483 2.940 1.00 72.06 87 ARG A N 1
ATOM 667 C CA . ARG A 1 87 ? -8.085 6.048 3.214 1.00 72.06 87 ARG A CA 1
ATOM 668 C C . ARG A 1 87 ? -8.938 5.095 4.043 1.00 72.06 87 ARG A C 1
ATOM 670 O O . ARG A 1 87 ? -9.670 5.557 4.916 1.00 72.06 87 ARG A O 1
ATOM 677 N N . GLN A 1 88 ? -8.851 3.791 3.793 1.00 69.25 88 GLN A N 1
ATOM 678 C CA . GLN A 1 88 ? -9.632 2.801 4.530 1.00 69.25 88 GLN A CA 1
ATOM 679 C C . GLN A 1 88 ? -9.043 2.501 5.913 1.00 69.25 88 GLN A C 1
ATOM 681 O O . GLN A 1 88 ? -9.803 2.522 6.881 1.00 69.25 88 GLN A O 1
ATOM 686 N N . SER A 1 89 ? -7.719 2.353 6.055 1.00 66.38 89 SER A N 1
ATOM 687 C CA . SER A 1 89 ? -7.091 2.177 7.377 1.00 66.38 89 SER A CA 1
ATOM 688 C C . SER A 1 89 ? -7.317 3.392 8.281 1.00 66.38 89 SER A C 1
ATOM 690 O O . SER A 1 89 ? -7.614 3.235 9.463 1.00 66.38 89 SER A O 1
ATOM 692 N N . GLY A 1 90 ? -7.265 4.612 7.730 1.00 69.88 90 GLY A N 1
ATOM 693 C CA . GLY A 1 90 ? -7.557 5.833 8.487 1.00 69.88 90 GLY A CA 1
ATOM 694 C C . GLY A 1 90 ? -9.015 5.930 8.952 1.00 69.88 90 GLY A C 1
ATOM 695 O O . GLY A 1 90 ? -9.276 6.379 10.066 1.00 69.88 90 GLY A O 1
ATOM 696 N N . LYS A 1 91 ? -9.974 5.483 8.130 1.00 71.81 91 LYS A N 1
ATOM 697 C CA . LYS A 1 91 ? -11.394 5.418 8.519 1.00 71.81 91 LYS A CA 1
ATOM 698 C C . LYS A 1 91 ? -11.648 4.359 9.586 1.00 71.81 91 LYS A C 1
ATOM 700 O O . LYS A 1 91 ? -12.353 4.644 10.547 1.00 71.81 91 LYS A O 1
ATOM 705 N N . LEU A 1 92 ? -11.036 3.184 9.447 1.00 69.44 92 LEU A N 1
ATOM 706 C CA . LEU A 1 92 ? -11.151 2.106 10.424 1.00 69.44 92 LEU A CA 1
ATOM 707 C C . LEU A 1 92 ? -10.607 2.541 11.792 1.00 69.44 92 LEU A C 1
ATOM 709 O O . LEU A 1 92 ? -11.273 2.356 12.803 1.00 69.44 92 LEU A O 1
ATOM 713 N N . HIS A 1 93 ? -9.448 3.205 11.821 1.00 69.75 93 HIS A N 1
ATOM 714 C CA . HIS A 1 93 ? -8.855 3.706 13.062 1.00 69.75 93 HIS A CA 1
ATOM 715 C C . HIS A 1 93 ? -9.725 4.775 13.743 1.00 69.75 93 HIS A C 1
ATOM 717 O O . HIS A 1 93 ? -9.836 4.798 14.966 1.00 69.75 93 HIS A O 1
ATOM 723 N N . LYS A 1 94 ? -10.374 5.649 12.959 1.00 72.75 94 LYS A N 1
ATOM 724 C CA . LYS A 1 94 ? -11.313 6.652 13.485 1.00 72.75 94 LYS A CA 1
ATOM 725 C C . LYS A 1 94 ? -12.574 6.018 14.072 1.00 72.75 94 LYS A C 1
ATOM 727 O O . LYS A 1 94 ? -12.988 6.428 15.147 1.00 72.75 94 LYS A O 1
ATOM 732 N N . LEU A 1 95 ? -13.156 5.023 13.403 1.00 70.31 95 LEU A N 1
ATOM 733 C CA . LEU A 1 95 ? -14.360 4.337 13.889 1.00 70.31 95 LEU A CA 1
ATOM 734 C C . LEU A 1 95 ? -14.091 3.511 15.149 1.00 70.31 95 LEU A C 1
ATOM 736 O O . LEU A 1 95 ? -14.889 3.531 16.081 1.00 70.31 95 LEU A O 1
ATOM 740 N N . LEU A 1 96 ? -12.935 2.850 15.216 1.00 69.31 96 LEU A N 1
ATOM 741 C CA . LEU A 1 96 ? -12.527 2.102 16.405 1.00 69.31 96 LEU A CA 1
ATOM 742 C C . LEU A 1 96 ? -12.265 3.013 17.608 1.00 69.31 96 LEU A C 1
ATOM 744 O O . LEU A 1 96 ? -12.622 2.655 18.726 1.00 69.31 96 LEU A O 1
ATOM 748 N N . ALA A 1 97 ? -11.695 4.201 17.380 1.00 67.81 97 ALA A N 1
ATOM 749 C CA . ALA A 1 97 ? -11.461 5.185 18.434 1.00 67.81 97 ALA A CA 1
ATOM 750 C C . ALA A 1 97 ? -12.741 5.909 18.893 1.00 67.81 97 ALA A C 1
ATOM 752 O O . ALA A 1 97 ? -12.814 6.327 20.044 1.00 67.81 97 ALA A O 1
ATOM 753 N N . ALA A 1 98 ? -13.727 6.087 18.006 1.00 66.88 98 ALA A N 1
ATOM 754 C CA . ALA A 1 98 ? -14.911 6.899 18.283 1.00 66.88 98 ALA A CA 1
ATOM 755 C C . ALA A 1 98 ? -16.102 6.108 18.842 1.00 66.88 98 ALA A C 1
ATOM 757 O O . ALA A 1 98 ? -16.875 6.667 19.615 1.00 66.88 98 ALA A O 1
ATOM 758 N N . SER A 1 99 ? -16.302 4.852 18.428 1.00 55.84 99 SER A N 1
ATOM 759 C CA . SER A 1 99 ? -17.644 4.264 18.525 1.00 55.84 99 SER A CA 1
ATOM 760 C C . SER A 1 99 ? -17.812 3.166 19.570 1.00 55.84 99 SER A C 1
ATOM 762 O O . SER A 1 99 ? -18.943 2.970 20.005 1.00 55.84 99 SER A O 1
ATOM 764 N N . GLY A 1 100 ? -16.774 2.415 19.967 1.00 56.00 100 GLY A N 1
ATOM 765 C CA . GLY A 1 100 ? -16.901 1.272 20.904 1.00 56.00 100 GLY A CA 1
ATOM 766 C C . GLY A 1 100 ? -17.919 0.179 20.498 1.00 56.00 100 GLY A C 1
ATOM 767 O O . GLY A 1 100 ? -18.043 -0.843 21.163 1.00 56.00 100 GLY A O 1
ATOM 768 N N . THR A 1 101 ? -18.639 0.384 19.396 1.00 55.34 101 THR A N 1
ATOM 769 C CA . THR A 1 101 ? -19.722 -0.418 18.845 1.00 55.34 101 THR A CA 1
ATOM 770 C C . THR A 1 101 ? -19.203 -1.012 17.548 1.00 55.34 101 THR A C 1
ATOM 772 O O . THR A 1 101 ? -19.003 -0.335 16.543 1.00 55.34 101 THR A O 1
ATOM 775 N N . PHE A 1 102 ? -18.908 -2.304 17.606 1.00 59.84 102 PHE A N 1
ATOM 776 C CA . PHE A 1 102 ? -18.126 -3.010 16.593 1.00 59.84 102 PHE A CA 1
ATOM 777 C C . PHE A 1 102 ? -18.934 -3.474 15.371 1.00 59.84 102 PHE A C 1
ATOM 779 O O . PHE A 1 102 ? -18.360 -4.010 14.426 1.00 59.84 102 PHE A O 1
ATOM 786 N N . PHE A 1 103 ? -20.253 -3.261 15.376 1.00 61.19 103 PHE A N 1
ATOM 787 C CA . PHE A 1 103 ? -21.196 -3.845 14.419 1.00 61.19 103 PHE A CA 1
ATOM 788 C C . PHE A 1 103 ? -22.159 -2.796 13.852 1.00 61.19 103 PHE A C 1
ATOM 790 O O . PHE A 1 103 ? -23.370 -2.875 14.035 1.00 61.19 103 PHE A O 1
ATOM 797 N N . THR A 1 104 ? -21.621 -1.783 13.175 1.00 67.19 104 THR A N 1
ATOM 798 C CA . THR A 1 104 ? -22.421 -0.814 12.410 1.00 67.19 104 THR A CA 1
ATOM 799 C C . THR A 1 104 ? -22.353 -1.125 10.913 1.00 67.19 104 THR A C 1
ATOM 801 O O . THR A 1 104 ? -21.375 -1.699 10.430 1.00 67.19 104 THR A O 1
ATOM 804 N N . ALA A 1 105 ? -23.367 -0.709 10.147 1.00 69.12 105 ALA A N 1
ATOM 805 C CA . ALA A 1 105 ? -23.391 -0.863 8.685 1.00 69.12 105 ALA A CA 1
ATOM 806 C C . ALA A 1 105 ? -22.150 -0.248 7.997 1.00 69.12 105 ALA A C 1
ATOM 808 O O . ALA A 1 105 ? -21.680 -0.739 6.970 1.00 69.12 105 ALA A O 1
ATOM 809 N N . GLU A 1 106 ? -21.556 0.792 8.594 1.00 69.38 106 GLU A N 1
ATOM 810 C CA . GLU A 1 106 ? -20.314 1.403 8.107 1.00 69.38 106 GLU A CA 1
ATOM 811 C C . GLU A 1 106 ? -19.112 0.452 8.185 1.00 69.38 106 GLU A C 1
ATOM 813 O O . GLU A 1 106 ? -18.266 0.434 7.286 1.00 69.38 106 GLU A O 1
ATOM 818 N N . MET A 1 107 ? -19.055 -0.376 9.228 1.00 68.44 107 MET A N 1
ATOM 819 C CA . MET A 1 107 ? -17.999 -1.361 9.452 1.00 68.44 107 MET A CA 1
ATOM 820 C C . MET A 1 107 ? -18.015 -2.448 8.362 1.00 68.44 107 MET A C 1
ATOM 822 O O . MET A 1 107 ? -16.974 -2.823 7.814 1.00 68.44 107 MET A O 1
ATOM 826 N N . GLU A 1 108 ? -19.210 -2.897 7.976 1.00 72.81 108 GLU A N 1
ATOM 827 C CA . GLU A 1 108 ? -19.417 -3.891 6.920 1.00 72.81 108 GLU A CA 1
ATOM 828 C C . GLU A 1 108 ? -19.087 -3.331 5.525 1.00 72.81 108 GLU A C 1
ATOM 830 O O . GLU A 1 108 ? -18.424 -3.988 4.712 1.00 72.81 108 GLU A O 1
ATOM 835 N N . MET A 1 109 ? -19.433 -2.063 5.272 1.00 77.12 109 MET A N 1
ATOM 836 C CA . MET A 1 109 ? -19.013 -1.358 4.058 1.00 77.12 109 MET A CA 1
ATOM 837 C C . MET A 1 109 ? -17.489 -1.232 3.958 1.00 77.12 109 MET A C 1
ATOM 839 O O . MET A 1 109 ? -16.931 -1.400 2.868 1.00 77.12 109 MET A O 1
ATOM 843 N N . ILE A 1 110 ? -16.801 -0.951 5.071 1.00 75.56 110 ILE A N 1
ATOM 844 C CA . ILE A 1 110 ? -15.334 -0.895 5.106 1.00 75.56 110 ILE A CA 1
ATOM 845 C C . ILE A 1 110 ? -14.751 -2.271 4.803 1.00 75.56 110 ILE A C 1
ATOM 847 O O . ILE A 1 110 ? -13.912 -2.374 3.913 1.00 75.56 110 ILE A O 1
ATOM 851 N N . LYS A 1 111 ? -15.248 -3.335 5.442 1.00 77.06 111 LYS A N 1
ATOM 852 C CA . LYS A 1 111 ? -14.809 -4.713 5.178 1.00 77.06 111 LYS A CA 1
ATOM 853 C C . LYS A 1 111 ? -14.936 -5.095 3.697 1.00 77.06 111 LYS A C 1
ATOM 855 O O . LYS A 1 111 ? -13.984 -5.612 3.115 1.00 77.06 111 LYS A O 1
ATOM 860 N N . SER A 1 112 ? -16.072 -4.798 3.059 1.00 77.56 112 SER A N 1
ATOM 861 C CA . SER A 1 112 ? -16.301 -5.081 1.630 1.00 77.56 112 SER A CA 1
ATOM 862 C C . SER A 1 112 ? -15.327 -4.332 0.711 1.00 77.56 112 SER A C 1
ATOM 864 O O . SER A 1 112 ? -14.835 -4.884 -0.279 1.00 77.56 112 SER A O 1
ATOM 866 N N . ARG A 1 113 ? -15.029 -3.066 1.019 1.00 78.75 113 ARG A N 1
ATOM 867 C CA . ARG A 1 113 ? -14.067 -2.265 0.248 1.00 78.75 113 ARG A CA 1
ATOM 868 C C . ARG A 1 113 ? -12.632 -2.744 0.453 1.00 78.75 113 ARG A C 1
ATOM 870 O O . ARG A 1 113 ? -11.865 -2.756 -0.507 1.00 78.75 113 ARG A O 1
ATOM 877 N N . LEU A 1 114 ? -12.304 -3.201 1.657 1.00 77.06 114 LEU A N 1
ATOM 878 C CA . LEU A 1 114 ? -10.975 -3.697 1.993 1.00 77.06 114 LEU A CA 1
ATOM 879 C C . LEU A 1 114 ? -10.706 -5.050 1.332 1.00 77.06 114 LEU A C 1
ATOM 881 O O . LEU A 1 114 ? -9.610 -5.295 0.837 1.00 77.06 114 LEU A O 1
ATOM 885 N N . ASN A 1 115 ? -11.726 -5.908 1.253 1.00 78.31 115 ASN A N 1
ATOM 886 C CA . ASN A 1 115 ? -11.630 -7.182 0.548 1.00 78.31 115 ASN A CA 1
ATOM 887 C C . ASN A 1 115 ? -11.445 -6.981 -0.965 1.00 78.31 115 ASN A C 1
ATOM 889 O O . ASN A 1 115 ? -10.578 -7.603 -1.571 1.00 78.31 115 ASN A O 1
ATOM 893 N N . ARG A 1 116 ? -12.203 -6.053 -1.572 1.00 79.25 116 ARG A N 1
ATOM 894 C CA . ARG A 1 116 ? -12.024 -5.674 -2.986 1.00 79.25 116 ARG A CA 1
ATOM 895 C C . ARG A 1 116 ? -10.628 -5.125 -3.260 1.00 79.25 116 ARG A C 1
ATOM 897 O O . ARG A 1 116 ? -10.018 -5.512 -4.248 1.00 79.25 116 ARG A O 1
ATOM 904 N N . PHE A 1 117 ? -10.116 -4.277 -2.371 1.00 80.56 117 PHE A N 1
ATOM 905 C CA . PHE A 1 117 ? -8.757 -3.753 -2.460 1.00 80.56 117 PHE A CA 1
ATOM 906 C C . PHE A 1 117 ? -7.710 -4.877 -2.497 1.00 80.56 117 PHE A C 1
ATOM 908 O O . PHE A 1 117 ? -6.904 -4.928 -3.424 1.00 80.56 117 PHE A O 1
ATOM 915 N N . HIS A 1 118 ? -7.774 -5.819 -1.551 1.00 77.12 118 HIS A N 1
ATOM 916 C CA . HIS A 1 118 ? -6.852 -6.955 -1.510 1.00 77.12 118 HIS A CA 1
ATOM 917 C C . HIS A 1 118 ? -6.979 -7.861 -2.739 1.00 77.12 118 HIS A C 1
ATOM 919 O O . HIS A 1 118 ? -5.966 -8.316 -3.262 1.00 77.12 118 HIS A O 1
ATOM 925 N N . LEU A 1 119 ? -8.198 -8.079 -3.240 1.00 82.50 119 LEU A N 1
ATOM 926 C CA . LEU A 1 119 ? -8.447 -8.884 -4.437 1.00 82.50 119 LEU A CA 1
ATOM 927 C C . LEU A 1 119 ? -7.834 -8.231 -5.684 1.00 82.50 119 LEU A C 1
ATOM 929 O O . LEU A 1 119 ? -7.106 -8.887 -6.426 1.00 82.50 119 LEU A O 1
ATOM 933 N N . VAL A 1 120 ? -8.053 -6.927 -5.879 1.00 82.81 120 VAL A N 1
ATOM 934 C CA . VAL A 1 120 ? -7.433 -6.160 -6.974 1.00 82.81 120 VAL A CA 1
ATOM 935 C C . VAL A 1 120 ? -5.912 -6.192 -6.857 1.00 82.81 120 VAL A C 1
ATOM 937 O O . VAL A 1 120 ? -5.221 -6.388 -7.852 1.00 82.81 120 VAL A O 1
ATOM 940 N N . GLN A 1 121 ? -5.372 -6.047 -5.647 1.00 80.06 121 GLN A N 1
ATOM 941 C CA . GLN A 1 121 ? -3.930 -6.062 -5.440 1.00 80.06 121 GLN A CA 1
ATOM 942 C C . GLN A 1 121 ? -3.316 -7.442 -5.718 1.00 80.06 121 GLN A C 1
ATOM 944 O O . GLN A 1 121 ? -2.250 -7.516 -6.323 1.00 80.06 121 GLN A O 1
ATOM 949 N N . LEU A 1 122 ? -4.003 -8.528 -5.350 1.00 82.00 122 LEU A N 1
ATOM 950 C CA . LEU A 1 122 ? -3.605 -9.897 -5.685 1.00 82.00 122 LEU A CA 1
ATOM 951 C C . LEU A 1 122 ? -3.627 -10.135 -7.203 1.00 82.00 122 LEU A C 1
ATOM 953 O O . LEU A 1 122 ? -2.667 -10.677 -7.748 1.00 82.00 122 LEU A O 1
ATOM 957 N N . LEU A 1 123 ? -4.686 -9.689 -7.886 1.00 84.44 123 LEU A N 1
ATOM 958 C CA . LEU A 1 123 ? -4.789 -9.773 -9.344 1.00 84.44 123 LEU A CA 1
ATOM 959 C C . LEU A 1 123 ? -3.655 -9.011 -10.028 1.00 84.44 123 LEU A C 1
ATOM 961 O O . LEU A 1 123 ? -3.018 -9.558 -10.921 1.00 84.44 123 LEU A O 1
ATOM 965 N N . LEU A 1 124 ? -3.353 -7.788 -9.582 1.00 79.94 124 LEU A N 1
ATOM 966 C CA . LEU A 1 124 ? -2.236 -7.009 -10.117 1.00 79.94 124 LEU A CA 1
ATOM 967 C C . LEU A 1 124 ? -0.894 -7.715 -9.894 1.00 79.94 124 LEU A C 1
ATOM 969 O O . LEU A 1 124 ? -0.073 -7.738 -10.804 1.00 79.94 124 LEU A O 1
ATOM 973 N N . PHE A 1 125 ? -0.669 -8.331 -8.728 1.00 80.25 125 PHE A N 1
ATOM 974 C CA . PHE A 1 125 ? 0.544 -9.121 -8.498 1.00 80.25 125 PHE A CA 1
ATOM 975 C C . PHE A 1 125 ? 0.650 -10.319 -9.440 1.00 80.25 125 PHE A C 1
ATOM 977 O O . PHE A 1 125 ? 1.715 -10.528 -10.018 1.00 80.25 125 PHE A O 1
ATOM 984 N N . LEU A 1 126 ? -0.435 -11.075 -9.624 1.00 82.19 126 LEU A N 1
ATOM 985 C CA . LEU A 1 126 ? -0.467 -12.194 -10.567 1.00 82.19 126 LEU A CA 1
ATOM 986 C C . LEU A 1 126 ? -0.148 -11.731 -11.991 1.00 82.19 126 LEU A C 1
ATOM 988 O O . LEU A 1 126 ? 0.675 -12.349 -12.652 1.00 82.19 126 LEU A O 1
ATOM 992 N N . LEU A 1 127 ? -0.724 -10.609 -12.421 1.00 82.12 127 LEU A N 1
ATOM 993 C CA . LEU A 1 127 ? -0.526 -10.048 -13.761 1.00 82.12 127 LEU A CA 1
ATOM 994 C C . LEU A 1 127 ? 0.892 -9.492 -13.985 1.00 82.12 127 LEU A C 1
ATOM 996 O O . LEU A 1 127 ? 1.361 -9.419 -15.114 1.00 82.12 127 LEU A O 1
ATOM 1000 N N . ILE A 1 128 ? 1.586 -9.080 -12.919 1.00 79.06 128 ILE A N 1
ATOM 1001 C CA . ILE A 1 128 ? 2.992 -8.657 -12.992 1.00 79.06 128 ILE A CA 1
ATOM 1002 C C . ILE A 1 128 ? 3.926 -9.876 -13.073 1.00 79.06 128 ILE A C 1
ATOM 1004 O O . ILE A 1 128 ? 4.939 -9.822 -13.777 1.00 79.06 128 ILE A O 1
ATOM 1008 N N . ILE A 1 129 ? 3.619 -10.950 -12.338 1.00 78.56 129 ILE A N 1
ATOM 1009 C CA . ILE A 1 129 ? 4.454 -12.159 -12.261 1.00 78.56 129 ILE A CA 1
ATOM 1010 C C . ILE A 1 129 ? 4.316 -13.011 -13.527 1.00 78.56 129 ILE A C 1
ATOM 1012 O O . ILE A 1 129 ? 5.339 -13.358 -14.119 1.00 78.56 129 ILE A O 1
ATOM 1016 N N . PHE A 1 130 ? 3.083 -13.327 -13.927 1.00 76.44 130 PHE A N 1
ATOM 1017 C CA . PHE A 1 130 ? 2.778 -14.091 -15.139 1.00 76.44 130 PHE A CA 1
ATOM 1018 C C . PHE A 1 130 ? 2.859 -13.215 -16.403 1.00 76.44 130 PHE A C 1
ATOM 1020 O O . PHE A 1 130 ? 2.890 -13.789 -17.509 1.00 76.44 130 PHE A O 1
#

pLDDT: mean 76.29, std 7.72, range [54.0, 89.31]

Organism: NCBI:txid862126

Secondary structure (DSSP, 8-state):
-HHHHHHHHHHHHHHHHHBTBSS--HHHHHHHTTHHHHHHHHHHHHHHHHHHHHHHTTTHHHH-HHHHHHHHHHHHHHHHIIIIIHHHHHHHHHHHHHH-----HHHHHHHHHHHHHHHHHHHHHHHHH-